Protein AF-A0AAU5VHL0-F1 (afdb_monomer_lite)

Sequence (73 aa):
MGAGLLSDLAYQAASHLDQKEPEPAAAAATQSLLLARRIGAPRCTSLVEALLPRFRLYPSVPGVPELLHLAAA

Radius of gyration: 11.0 Å; chains: 1; bounding box: 31×17×29 Å

pLDDT: mean 86.38, std 10.7, range [46.0, 94.25]

Structure (mmCIF, N/CA/C/O backbone):
data_AF-A0AAU5VHL0-F1
#
_entry.id   AF-A0AAU5VHL0-F1
#
loop_
_atom_site.group_PDB
_atom_site.id
_atom_site.type_symbol
_atom_site.label_atom_id
_atom_site.label_alt_id
_atom_site.label_comp_id
_atom_site.label_asym_id
_atom_site.label_entity_id
_atom_site.label_seq_id
_atom_site.pdbx_PDB_ins_code
_atom_site.Cartn_x
_atom_site.Cartn_y
_atom_site.Cartn_z
_atom_site.occupancy
_atom_site.B_iso_or_equiv
_atom_site.auth_seq_id
_atom_site.auth_comp_id
_atom_site.auth_asym_id
_atom_site.auth_atom_id
_atom_site.pdbx_PDB_model_num
ATOM 1 N N . MET A 1 1 ? 21.438 2.065 -10.994 1.00 46.00 1 MET A N 1
ATOM 2 C CA . MET A 1 1 ? 21.414 1.943 -9.517 1.00 46.00 1 MET A CA 1
ATOM 3 C C . MET A 1 1 ? 20.032 2.294 -8.927 1.00 46.00 1 MET A C 1
ATOM 5 O O . MET A 1 1 ? 19.967 3.001 -7.938 1.00 46.00 1 MET A O 1
ATOM 9 N N . GLY A 1 2 ? 18.912 1.829 -9.510 1.00 50.94 2 GLY A N 1
ATOM 10 C CA . GLY A 1 2 ? 17.558 2.247 -9.076 1.00 50.94 2 GLY A CA 1
ATOM 11 C C . GLY A 1 2 ? 16.715 1.171 -8.377 1.00 50.94 2 GLY A C 1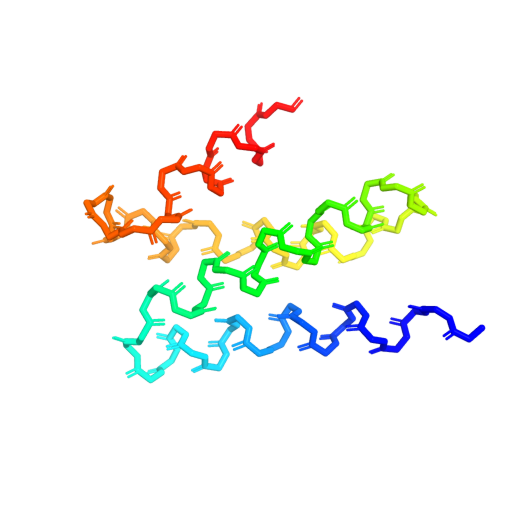
ATOM 12 O O . GLY A 1 2 ? 15.782 1.500 -7.657 1.00 50.94 2 GLY A O 1
ATOM 13 N N . ALA A 1 3 ? 17.046 -0.112 -8.557 1.00 51.59 3 ALA A N 1
ATOM 14 C CA . ALA A 1 3 ? 16.221 -1.215 -8.058 1.00 51.59 3 ALA A CA 1
ATOM 15 C C . ALA A 1 3 ? 16.336 -1.447 -6.537 1.00 51.59 3 ALA A C 1
ATOM 17 O O . ALA A 1 3 ? 15.378 -1.911 -5.934 1.00 51.59 3 ALA A O 1
ATOM 18 N N . GLY A 1 4 ? 17.472 -1.097 -5.916 1.00 56.94 4 GLY A N 1
ATOM 19 C CA . GLY A 1 4 ? 17.704 -1.334 -4.483 1.00 56.94 4 GLY A CA 1
ATOM 20 C C . GLY A 1 4 ? 16.842 -0.470 -3.554 1.00 56.94 4 GLY A C 1
ATOM 21 O O . GLY A 1 4 ? 16.379 -0.953 -2.527 1.00 56.94 4 GLY A O 1
ATOM 22 N N . LEU A 1 5 ? 16.562 0.778 -3.946 1.00 61.75 5 LEU A N 1
ATOM 23 C CA . LEU A 1 5 ? 15.762 1.722 -3.150 1.00 61.75 5 LEU A CA 1
ATOM 24 C C . LEU A 1 5 ? 14.261 1.393 -3.174 1.00 61.75 5 LEU A C 1
ATOM 26 O O . LEU A 1 5 ? 13.552 1.616 -2.202 1.00 61.75 5 LEU A O 1
ATOM 30 N N . LEU A 1 6 ? 13.768 0.820 -4.274 1.00 60.94 6 LEU A N 1
ATOM 31 C CA . LEU A 1 6 ? 12.367 0.410 -4.397 1.00 60.94 6 LEU A CA 1
ATOM 32 C C . LEU A 1 6 ? 12.018 -0.780 -3.503 1.00 60.94 6 LEU A C 1
ATOM 34 O O . LEU A 1 6 ? 10.951 -0.799 -2.884 1.00 60.94 6 LEU A O 1
ATOM 38 N N . SER A 1 7 ? 12.926 -1.758 -3.435 1.00 64.50 7 SER A N 1
ATOM 39 C CA . SER A 1 7 ? 12.819 -2.867 -2.488 1.00 64.50 7 SER A CA 1
ATOM 40 C C . SER A 1 7 ? 12.881 -2.388 -1.040 1.00 64.50 7 SER A C 1
ATOM 42 O O . SER A 1 7 ? 12.182 -2.957 -0.208 1.00 64.50 7 SER A O 1
ATOM 44 N N . ASP A 1 8 ? 13.647 -1.330 -0.756 1.00 77.44 8 ASP A N 1
ATOM 45 C CA . ASP A 1 8 ? 13.736 -0.740 0.582 1.00 77.44 8 ASP A CA 1
ATOM 46 C C . ASP A 1 8 ? 12.404 -0.110 1.009 1.00 77.44 8 ASP A C 1
ATOM 48 O O . ASP A 1 8 ? 11.882 -0.458 2.060 1.00 77.44 8 ASP A O 1
ATOM 52 N N . LEU A 1 9 ? 11.768 0.694 0.148 1.00 83.50 9 LEU A N 1
ATOM 53 C CA . LEU A 1 9 ? 10.475 1.324 0.457 1.00 83.50 9 LEU A CA 1
ATOM 54 C C . LEU A 1 9 ? 9.344 0.304 0.678 1.00 83.50 9 LEU A C 1
ATOM 56 O O . LEU A 1 9 ? 8.537 0.452 1.595 1.00 83.50 9 LEU A O 1
ATOM 60 N N . ALA A 1 10 ? 9.279 -0.753 -0.139 1.00 84.50 10 ALA A N 1
ATOM 61 C CA . ALA A 1 10 ? 8.279 -1.810 0.047 1.00 84.50 10 ALA A CA 1
ATOM 62 C C . ALA A 1 10 ? 8.531 -2.607 1.341 1.00 84.50 10 ALA A C 1
ATOM 64 O O . ALA A 1 10 ? 7.590 -2.980 2.043 1.00 84.50 10 ALA A O 1
ATOM 65 N N . TYR A 1 11 ? 9.800 -2.838 1.679 1.00 84.81 11 TYR A N 1
ATOM 66 C CA . TYR A 1 11 ? 10.189 -3.490 2.924 1.00 84.81 11 TYR A CA 1
ATOM 67 C C . TYR A 1 11 ? 9.905 -2.608 4.150 1.00 84.81 11 TYR A C 1
ATOM 69 O O . TYR A 1 11 ? 9.362 -3.092 5.141 1.00 84.81 11 TYR A O 1
ATOM 77 N N . GLN A 1 12 ? 10.180 -1.305 4.069 1.00 86.75 12 GLN A N 1
ATOM 78 C CA . GLN A 1 12 ? 9.827 -0.321 5.093 1.00 86.75 12 GLN A CA 1
ATOM 79 C C . GLN A 1 12 ? 8.317 -0.280 5.325 1.00 86.75 12 GLN A C 1
ATOM 81 O O . GLN A 1 12 ? 7.882 -0.321 6.473 1.00 86.75 12 GLN A O 1
ATOM 86 N N . ALA A 1 13 ? 7.508 -0.294 4.261 1.00 89.25 13 ALA A N 1
ATOM 87 C CA . ALA A 1 13 ? 6.055 -0.366 4.386 1.00 89.25 13 ALA A CA 1
ATOM 88 C C . ALA A 1 13 ? 5.600 -1.626 5.142 1.00 89.25 13 ALA A C 1
ATOM 90 O O . ALA A 1 13 ? 4.745 -1.550 6.026 1.00 89.25 13 ALA A O 1
ATOM 91 N N . ALA A 1 14 ? 6.201 -2.781 4.839 1.00 87.31 14 ALA A N 1
ATOM 92 C CA . ALA A 1 14 ? 5.924 -4.022 5.556 1.00 87.31 14 ALA A CA 1
ATOM 93 C C . ALA A 1 14 ? 6.342 -3.946 7.036 1.00 87.31 14 ALA A C 1
ATOM 95 O O . ALA A 1 14 ? 5.583 -4.381 7.900 1.00 87.31 14 ALA A O 1
ATOM 96 N N . SER A 1 15 ? 7.508 -3.361 7.324 1.00 88.81 15 SER A N 1
ATOM 97 C CA . 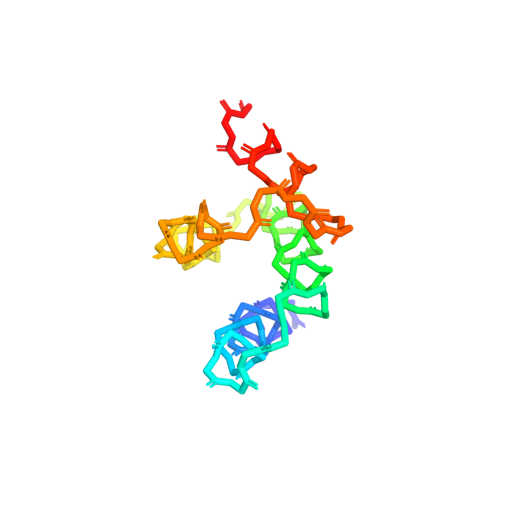SER A 1 15 ? 8.025 -3.168 8.684 1.00 88.81 15 SER A CA 1
ATOM 98 C C . SER A 1 15 ? 7.127 -2.245 9.515 1.00 88.81 15 SER A C 1
ATOM 100 O O . SER A 1 15 ? 6.734 -2.586 10.626 1.00 88.81 15 SER A O 1
ATOM 102 N N . HIS A 1 16 ? 6.704 -1.105 8.963 1.00 90.12 16 HIS A N 1
ATOM 103 C CA . HIS A 1 16 ? 5.763 -0.202 9.632 1.00 90.12 16 HIS A CA 1
ATOM 104 C C . HIS A 1 16 ? 4.401 -0.864 9.886 1.00 90.12 16 HIS A C 1
ATOM 106 O O . HIS A 1 16 ? 3.838 -0.716 10.969 1.00 90.12 16 HIS A O 1
ATOM 112 N N . LEU A 1 17 ? 3.888 -1.666 8.944 1.00 88.00 17 LEU A N 1
ATOM 113 C CA . LEU A 1 17 ? 2.671 -2.454 9.177 1.00 88.00 17 LEU A CA 1
ATOM 114 C C . LEU A 1 17 ? 2.834 -3.496 10.290 1.00 88.00 17 LEU A C 1
ATOM 116 O O . LEU A 1 17 ? 1.860 -3.792 10.982 1.00 88.00 17 LEU A O 1
ATOM 120 N N . ASP A 1 18 ? 4.023 -4.072 10.456 1.00 89.69 18 ASP A N 1
ATOM 121 C CA . ASP A 1 18 ? 4.326 -4.986 11.563 1.00 89.69 18 ASP A CA 1
ATOM 122 C C . ASP A 1 18 ? 4.314 -4.258 12.915 1.00 89.69 18 ASP A C 1
ATOM 124 O O . ASP A 1 18 ? 3.725 -4.730 13.887 1.00 89.69 18 ASP A O 1
ATOM 128 N N . GLN A 1 19 ? 4.830 -3.028 12.927 1.00 90.94 19 GLN A N 1
ATOM 129 C CA . GLN A 1 19 ? 4.818 -2.125 14.080 1.00 90.94 19 GLN A CA 1
ATOM 130 C C . GLN A 1 19 ? 3.447 -1.479 14.353 1.00 90.94 19 GLN A C 1
ATOM 132 O O . GLN A 1 19 ? 3.312 -0.707 15.300 1.00 90.94 19 GLN A O 1
ATOM 137 N N . LYS A 1 20 ? 2.408 -1.816 13.573 1.00 90.00 20 LYS A N 1
ATOM 138 C CA . LYS A 1 20 ? 1.062 -1.212 13.641 1.00 90.00 20 LYS A CA 1
ATOM 139 C C . LYS A 1 20 ? 1.068 0.300 13.392 1.00 90.00 20 LYS A C 1
ATOM 141 O O . LYS A 1 20 ? 0.231 1.020 13.934 1.00 90.00 20 LYS A O 1
ATOM 146 N N . GLU A 1 21 ? 1.962 0.760 12.522 1.00 92.44 21 GLU A N 1
ATOM 147 C CA . GLU A 1 21 ? 2.068 2.142 12.055 1.00 92.44 21 GLU A CA 1
ATOM 148 C C . GLU A 1 21 ? 1.578 2.254 10.596 1.00 92.44 21 GLU A C 1
ATOM 150 O O . GLU A 1 21 ? 2.370 2.340 9.655 1.00 92.44 21 GLU A O 1
ATOM 155 N N . PRO A 1 22 ? 0.257 2.219 10.357 1.00 91.38 22 PRO A N 1
ATOM 156 C CA . PRO A 1 22 ? -0.302 2.178 9.006 1.00 91.38 22 PRO A CA 1
ATOM 157 C C . PRO A 1 22 ? -0.065 3.458 8.193 1.00 91.38 22 PRO A C 1
ATOM 159 O O . PRO A 1 22 ? 0.003 3.383 6.970 1.00 91.38 22 PRO A O 1
ATOM 162 N N . GLU A 1 23 ? 0.077 4.614 8.841 1.00 91.62 23 GLU A N 1
ATOM 163 C CA . GLU A 1 23 ? 0.288 5.901 8.165 1.00 91.62 23 GLU A CA 1
ATOM 164 C C . GLU A 1 23 ? 1.664 5.990 7.473 1.00 91.62 23 GLU A C 1
ATOM 166 O O . GLU A 1 23 ? 1.698 6.141 6.246 1.00 91.62 23 GLU A O 1
ATOM 171 N N . PRO A 1 24 ? 2.808 5.812 8.172 1.00 92.00 24 PRO A N 1
ATOM 172 C CA . PRO A 1 24 ? 4.111 5.795 7.505 1.00 92.00 24 PRO A CA 1
ATOM 173 C C . PRO A 1 24 ? 4.250 4.604 6.550 1.00 92.00 24 PRO A C 1
ATOM 175 O O . PRO A 1 24 ? 4.883 4.726 5.498 1.00 92.00 24 PRO A O 1
ATOM 178 N N . ALA A 1 25 ? 3.597 3.475 6.852 1.00 93.81 25 ALA A N 1
ATOM 179 C CA . ALA A 1 25 ? 3.549 2.348 5.933 1.00 93.81 25 ALA A CA 1
ATOM 180 C C . ALA A 1 25 ? 2.880 2.711 4.601 1.00 93.81 25 ALA A C 1
ATOM 182 O O . ALA A 1 25 ? 3.388 2.348 3.537 1.00 93.81 25 ALA A O 1
ATOM 183 N N . ALA A 1 26 ? 1.754 3.428 4.645 1.00 94.25 26 ALA A N 1
ATOM 184 C CA . ALA A 1 26 ? 1.026 3.834 3.452 1.00 94.25 26 ALA A CA 1
ATOM 185 C C . ALA A 1 26 ? 1.842 4.824 2.617 1.00 94.25 26 ALA A C 1
ATOM 187 O O . ALA A 1 26 ? 1.928 4.666 1.401 1.00 94.25 26 ALA A O 1
ATOM 188 N N . ALA A 1 27 ? 2.512 5.786 3.259 1.00 94.12 27 ALA A N 1
ATOM 189 C CA . ALA A 1 27 ? 3.394 6.727 2.574 1.00 94.12 27 ALA A CA 1
ATOM 190 C C . ALA A 1 27 ? 4.530 6.009 1.818 1.00 94.12 27 ALA A C 1
ATOM 192 O O . ALA A 1 27 ? 4.734 6.257 0.626 1.00 94.12 27 ALA A O 1
ATOM 193 N N . ALA A 1 28 ? 5.226 5.074 2.475 1.00 92.69 28 ALA A N 1
ATOM 194 C CA . ALA A 1 28 ? 6.306 4.299 1.861 1.00 92.69 28 ALA A CA 1
ATOM 195 C C . ALA A 1 28 ? 5.802 3.396 0.717 1.00 92.69 28 ALA A C 1
ATOM 197 O O . ALA A 1 28 ? 6.413 3.339 -0.355 1.00 92.69 28 ALA A O 1
ATOM 198 N N . ALA A 1 29 ? 4.653 2.739 0.903 1.00 92.94 29 ALA A N 1
ATOM 199 C CA . ALA A 1 29 ? 4.027 1.898 -0.114 1.00 92.94 29 ALA A CA 1
ATOM 200 C C . ALA A 1 29 ? 3.602 2.701 -1.354 1.00 92.94 29 ALA A C 1
ATOM 202 O O . ALA A 1 29 ? 3.875 2.276 -2.478 1.00 92.94 29 ALA A O 1
ATOM 203 N N . THR A 1 30 ? 2.998 3.879 -1.169 1.00 93.38 30 THR A N 1
ATOM 204 C CA . THR A 1 30 ? 2.584 4.766 -2.267 1.00 93.38 30 THR A CA 1
ATOM 205 C C . THR A 1 30 ? 3.788 5.237 -3.075 1.00 93.38 30 THR A C 1
ATOM 207 O O . THR A 1 30 ? 3.778 5.152 -4.305 1.00 93.38 30 THR A O 1
ATOM 210 N N . GLN A 1 31 ? 4.864 5.669 -2.408 1.00 91.69 31 GLN A N 1
ATOM 211 C CA . GLN A 1 31 ? 6.097 6.072 -3.089 1.00 91.69 31 GLN A CA 1
ATOM 212 C C . GLN A 1 31 ? 6.731 4.912 -3.865 1.00 91.69 31 GLN A C 1
ATOM 214 O O . GLN A 1 31 ? 7.120 5.090 -5.023 1.00 91.69 31 GLN A O 1
ATOM 219 N N . SER A 1 32 ? 6.791 3.719 -3.262 1.00 90.62 32 SER A N 1
ATOM 220 C CA . SER A 1 32 ? 7.297 2.518 -3.931 1.00 90.62 32 SER A CA 1
ATOM 221 C C . SER A 1 32 ? 6.474 2.188 -5.178 1.00 90.62 32 SER A C 1
ATOM 223 O O . SER A 1 32 ? 7.039 1.977 -6.250 1.00 90.62 32 SER A O 1
ATOM 225 N N . LEU A 1 33 ? 5.141 2.228 -5.081 1.00 90.75 33 LEU A N 1
ATOM 226 C CA . LEU A 1 33 ? 4.235 1.907 -6.182 1.00 90.75 33 LEU A CA 1
ATOM 227 C C . LEU A 1 33 ? 4.335 2.913 -7.338 1.00 90.75 33 LEU A C 1
ATOM 229 O O . LEU A 1 33 ? 4.434 2.508 -8.498 1.00 90.75 33 LEU A O 1
ATOM 233 N N . LEU A 1 34 ? 4.368 4.212 -7.036 1.00 91.44 34 LEU A N 1
ATOM 234 C CA . LEU A 1 34 ? 4.549 5.272 -8.032 1.00 91.44 34 LEU A CA 1
ATOM 235 C C . LEU A 1 34 ? 5.872 5.119 -8.786 1.00 91.44 34 LEU A C 1
ATOM 237 O O . LEU A 1 34 ? 5.908 5.170 -10.019 1.00 91.44 34 LEU A O 1
ATOM 241 N N . LEU A 1 35 ? 6.965 4.899 -8.056 1.00 89.69 35 LEU A N 1
ATOM 242 C CA . LEU A 1 35 ? 8.279 4.743 -8.662 1.00 89.69 35 LEU A CA 1
ATOM 243 C C . LEU A 1 35 ? 8.378 3.428 -9.451 1.00 89.69 35 LEU A C 1
ATOM 245 O O . LEU A 1 35 ? 8.908 3.435 -10.562 1.00 89.69 35 LEU A O 1
ATOM 249 N N . ALA A 1 36 ? 7.809 2.330 -8.942 1.00 89.56 36 ALA A N 1
ATOM 250 C CA . ALA A 1 36 ? 7.761 1.039 -9.623 1.00 89.56 36 ALA A CA 1
ATOM 251 C C . ALA A 1 36 ? 7.020 1.126 -10.962 1.00 89.56 36 ALA A C 1
ATOM 253 O O . ALA A 1 36 ? 7.524 0.633 -11.972 1.00 89.56 36 ALA A O 1
ATOM 254 N N . ARG A 1 37 ? 5.872 1.816 -10.992 1.00 88.44 37 ARG A N 1
ATOM 255 C CA . ARG A 1 37 ? 5.120 2.097 -12.225 1.00 88.44 37 ARG A CA 1
ATOM 256 C C . ARG A 1 37 ? 5.939 2.944 -13.194 1.00 88.44 37 ARG A C 1
ATOM 258 O O . ARG A 1 37 ? 6.027 2.608 -14.370 1.00 88.44 37 ARG A O 1
ATOM 265 N N . ARG A 1 38 ? 6.603 3.994 -12.698 1.00 89.81 38 ARG A N 1
ATOM 266 C CA . ARG A 1 38 ? 7.418 4.904 -13.520 1.00 89.81 38 ARG A CA 1
ATOM 267 C C . ARG A 1 38 ? 8.579 4.203 -14.225 1.00 89.81 38 ARG A C 1
ATOM 269 O O . ARG A 1 38 ? 8.903 4.572 -15.348 1.00 89.81 38 ARG A O 1
ATOM 276 N N . ILE A 1 39 ? 9.229 3.243 -13.567 1.00 88.75 39 ILE A N 1
ATOM 277 C CA . ILE A 1 39 ? 10.408 2.559 -14.123 1.00 88.75 39 ILE A CA 1
ATOM 278 C C . ILE A 1 39 ? 10.102 1.178 -14.717 1.00 88.75 39 ILE A C 1
ATOM 280 O O . ILE A 1 39 ? 11.026 0.501 -15.162 1.00 88.75 39 ILE A O 1
ATOM 284 N N . GLY A 1 40 ? 8.839 0.739 -14.695 1.00 86.00 40 GLY A N 1
ATOM 285 C CA . GLY A 1 40 ? 8.442 -0.586 -15.174 1.00 86.00 40 GLY A CA 1
ATOM 286 C C . GLY A 1 40 ? 9.028 -1.729 -14.340 1.00 86.00 40 GLY A C 1
ATOM 287 O O . GLY A 1 40 ? 9.537 -2.697 -14.898 1.00 86.00 40 GLY A O 1
ATOM 288 N N . ALA A 1 41 ? 8.993 -1.620 -13.009 1.00 85.50 41 ALA A N 1
ATOM 289 C CA . ALA A 1 41 ? 9.497 -2.638 -12.083 1.00 85.50 41 ALA A CA 1
ATOM 290 C C . ALA A 1 41 ? 8.350 -3.476 -11.475 1.00 85.50 41 ALA A C 1
ATOM 292 O O . ALA A 1 41 ? 7.966 -3.240 -10.325 1.00 85.50 41 ALA A O 1
ATOM 293 N N . PRO A 1 42 ? 7.833 -4.501 -12.185 1.00 82.44 42 PRO A N 1
ATOM 294 C CA . PRO A 1 42 ? 6.655 -5.263 -11.755 1.00 82.44 42 PRO A CA 1
ATOM 295 C C . PRO A 1 42 ? 6.852 -5.965 -10.408 1.00 82.44 42 PRO A C 1
ATOM 297 O O . PRO A 1 42 ? 5.922 -6.059 -9.615 1.00 82.44 42 PRO A O 1
ATOM 300 N N . ARG A 1 43 ? 8.083 -6.388 -10.089 1.00 82.75 43 ARG A N 1
ATOM 301 C CA . ARG A 1 43 ? 8.404 -7.014 -8.797 1.00 82.75 43 ARG A CA 1
ATOM 302 C C . ARG A 1 43 ? 8.074 -6.112 -7.603 1.00 82.75 43 ARG A C 1
ATOM 304 O O . ARG A 1 43 ? 7.648 -6.611 -6.570 1.00 82.75 43 ARG A O 1
ATOM 311 N N . CYS A 1 44 ? 8.294 -4.805 -7.729 1.00 83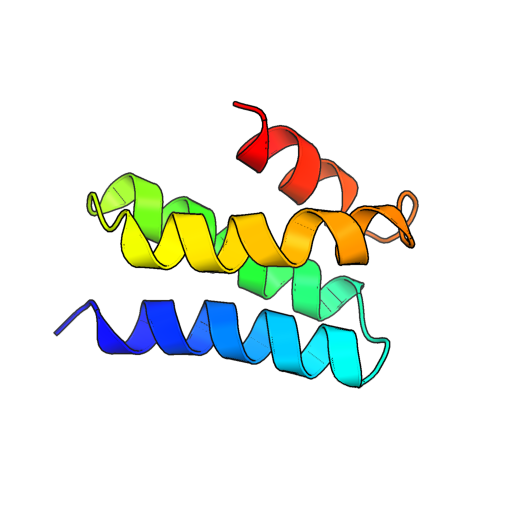.69 44 CYS A N 1
ATOM 312 C CA . CYS A 1 44 ? 8.042 -3.862 -6.638 1.00 83.69 44 CYS A CA 1
ATOM 313 C C . CYS A 1 44 ? 6.539 -3.604 -6.489 1.00 83.69 44 CYS A C 1
ATOM 315 O O . CYS A 1 44 ? 6.030 -3.577 -5.373 1.00 83.69 44 CYS A O 1
ATOM 317 N N . THR A 1 45 ? 5.821 -3.533 -7.612 1.00 87.00 45 THR A N 1
ATOM 318 C CA . THR A 1 45 ? 4.356 -3.479 -7.638 1.00 87.00 45 THR A CA 1
ATOM 319 C C . THR A 1 45 ? 3.738 -4.683 -6.930 1.00 87.00 45 THR A C 1
ATOM 321 O O . THR A 1 45 ? 2.972 -4.491 -5.991 1.00 87.00 45 THR A O 1
ATOM 324 N N . SER A 1 46 ? 4.149 -5.910 -7.270 1.00 89.12 46 SER A N 1
ATOM 325 C CA . SER A 1 46 ? 3.616 -7.122 -6.629 1.00 89.12 46 SER A CA 1
ATOM 326 C C . SER A 1 46 ? 3.893 -7.188 -5.122 1.00 89.12 46 SER A C 1
ATOM 328 O O . SER A 1 46 ? 3.082 -7.728 -4.373 1.00 89.12 46 SER A O 1
ATOM 330 N N . LEU A 1 47 ? 5.017 -6.630 -4.651 1.00 88.12 47 LEU A N 1
ATOM 331 C CA . LEU A 1 47 ? 5.305 -6.546 -3.215 1.00 88.12 47 LEU A CA 1
ATOM 332 C C . LEU A 1 47 ? 4.334 -5.605 -2.491 1.00 88.12 47 LEU A C 1
ATOM 334 O O . LEU A 1 47 ? 3.826 -5.964 -1.433 1.00 88.12 47 LEU A O 1
ATOM 338 N N . VAL A 1 48 ? 4.050 -4.429 -3.058 1.00 89.62 48 VAL A N 1
ATOM 339 C CA . VAL A 1 48 ? 3.076 -3.488 -2.481 1.00 89.62 48 VAL A CA 1
ATOM 340 C C . VAL A 1 48 ? 1.659 -4.066 -2.539 1.00 89.62 48 VAL A C 1
ATOM 342 O O . VAL A 1 48 ? 0.918 -3.977 -1.561 1.00 89.62 48 VAL A O 1
ATOM 345 N N . GLU A 1 49 ? 1.299 -4.725 -3.641 1.00 90.81 49 GLU A N 1
ATOM 346 C CA . GLU A 1 49 ? 0.004 -5.393 -3.806 1.00 90.81 49 GLU A CA 1
ATOM 347 C C . GLU A 1 49 ? -0.240 -6.472 -2.744 1.00 90.81 49 GLU A C 1
ATOM 349 O O . GLU A 1 49 ? -1.339 -6.562 -2.190 1.00 90.81 49 GLU A O 1
ATOM 354 N N . ALA A 1 50 ? 0.797 -7.234 -2.385 1.00 91.56 50 ALA A N 1
ATOM 355 C CA . ALA A 1 50 ? 0.727 -8.231 -1.319 1.00 91.56 50 ALA A CA 1
ATOM 356 C C . ALA A 1 50 ? 0.427 -7.621 0.066 1.00 91.56 50 ALA A C 1
ATOM 358 O O . ALA A 1 50 ? -0.093 -8.313 0.943 1.00 91.56 50 ALA A O 1
ATOM 359 N N . LEU A 1 51 ? 0.711 -6.329 0.274 1.00 90.69 51 LEU A N 1
ATOM 360 C CA . LEU A 1 51 ? 0.426 -5.618 1.523 1.00 90.69 51 LEU A CA 1
ATOM 361 C C . LEU A 1 51 ? -0.992 -5.023 1.571 1.00 90.69 51 LEU A C 1
ATOM 363 O O . LEU A 1 51 ? -1.497 -4.766 2.666 1.00 90.69 51 LEU A O 1
ATOM 367 N N . LEU A 1 52 ? -1.675 -4.842 0.432 1.00 91.75 52 LEU A N 1
ATOM 368 C CA . LEU A 1 52 ? -3.000 -4.197 0.367 1.00 91.75 52 LEU A CA 1
ATOM 369 C C . LEU A 1 52 ? -4.050 -4.811 1.308 1.00 91.75 52 LEU A C 1
ATOM 371 O O . LEU A 1 52 ? -4.782 -4.046 1.940 1.00 91.75 52 LEU A O 1
ATOM 375 N N . PRO A 1 53 ? -4.150 -6.148 1.479 1.00 93.50 53 PRO A N 1
ATOM 376 C CA . PRO A 1 53 ? -5.103 -6.728 2.425 1.00 93.50 53 PRO A CA 1
ATOM 377 C C . PRO A 1 53 ? -4.875 -6.276 3.873 1.00 93.50 53 PRO A C 1
ATOM 379 O O . PRO A 1 53 ? -5.843 -6.120 4.611 1.00 93.50 53 PRO A O 1
ATOM 382 N N . ARG A 1 54 ? -3.621 -6.016 4.274 1.00 92.94 54 ARG A N 1
ATOM 383 C CA . ARG A 1 54 ? -3.282 -5.509 5.616 1.00 92.94 54 ARG A CA 1
ATOM 384 C C . ARG A 1 54 ? -3.696 -4.045 5.766 1.00 92.94 54 ARG A C 1
ATOM 386 O O . ARG A 1 54 ? -4.239 -3.672 6.799 1.00 92.94 54 ARG A O 1
ATOM 393 N N . PHE A 1 55 ? -3.520 -3.239 4.719 1.00 92.38 55 PHE A N 1
ATOM 394 C CA . PHE A 1 55 ? -3.970 -1.844 4.693 1.00 92.38 55 PHE A CA 1
ATOM 395 C C . PHE A 1 55 ? -5.494 -1.696 4.760 1.00 92.38 55 PHE A C 1
ATOM 397 O O . PHE A 1 55 ? -5.984 -0.745 5.360 1.00 92.38 55 PHE A O 1
ATOM 404 N N . ARG A 1 56 ? -6.268 -2.658 4.237 1.00 91.12 56 ARG A N 1
ATOM 405 C CA . ARG A 1 56 ? -7.742 -2.643 4.346 1.00 91.12 56 ARG A CA 1
ATOM 406 C C . ARG A 1 56 ? -8.263 -2.678 5.786 1.00 91.12 56 ARG A C 1
ATOM 408 O O . ARG A 1 56 ? -9.410 -2.306 6.005 1.00 91.12 56 ARG A O 1
ATOM 415 N N . LEU A 1 57 ? -7.441 -3.082 6.758 1.00 91.62 57 LEU A N 1
ATOM 416 C CA . LEU A 1 57 ? -7.775 -3.013 8.186 1.00 91.62 57 LEU A CA 1
ATOM 417 C C . LEU A 1 57 ? -7.735 -1.576 8.739 1.00 91.62 57 LEU A C 1
ATOM 419 O O . LEU A 1 57 ? -8.242 -1.327 9.829 1.00 91.62 57 LEU A O 1
ATOM 423 N N . TYR A 1 58 ? -7.166 -0.632 7.983 1.00 91.88 58 TYR A N 1
ATOM 424 C CA . TYR A 1 58 ? -6.935 0.758 8.375 1.00 91.88 58 TYR A CA 1
ATOM 425 C C . TYR A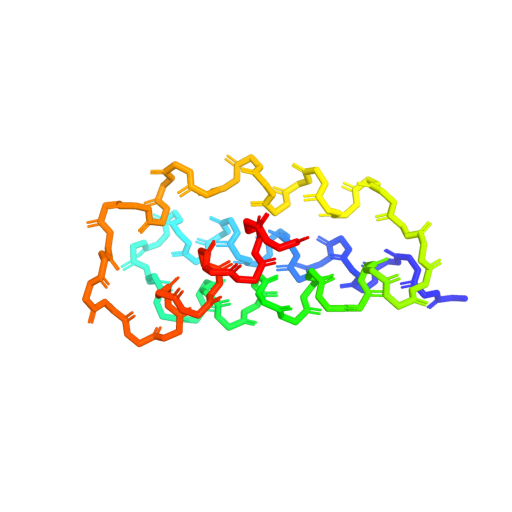 1 58 ? -7.554 1.766 7.384 1.00 91.88 58 TYR A C 1
ATOM 427 O O . TYR A 1 58 ? -6.870 2.686 6.938 1.00 91.88 58 TYR A O 1
ATOM 435 N N . PRO A 1 59 ? -8.845 1.642 7.023 1.00 88.38 59 PRO A N 1
ATOM 436 C CA . PRO A 1 59 ? -9.441 2.406 5.921 1.00 88.38 59 PRO A CA 1
ATOM 437 C C . PRO A 1 59 ? -9.496 3.922 6.163 1.00 88.38 59 PRO A C 1
ATOM 439 O O . PRO A 1 59 ? -9.535 4.690 5.206 1.00 88.38 59 PRO A O 1
ATOM 442 N N . SER A 1 60 ? -9.496 4.349 7.428 1.00 90.62 60 SER A N 1
ATOM 443 C CA . SER A 1 60 ? -9.588 5.762 7.821 1.00 90.62 60 SER A CA 1
ATOM 444 C C . SER A 1 60 ? -8.234 6.405 8.127 1.00 90.62 60 SER A C 1
ATOM 446 O O . SER A 1 60 ? -8.193 7.574 8.504 1.00 90.62 60 SER A O 1
ATOM 448 N N . VAL A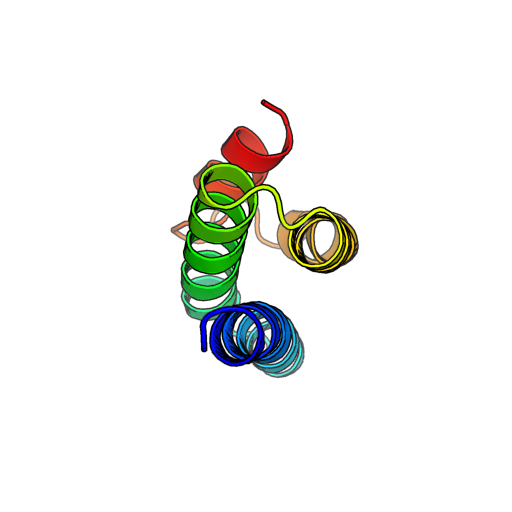 1 61 ? -7.133 5.655 8.022 1.00 93.94 61 VAL A N 1
ATOM 449 C CA . VAL A 1 61 ? -5.794 6.191 8.292 1.00 93.94 61 VAL A CA 1
ATOM 450 C C . VAL A 1 61 ? -5.339 7.038 7.100 1.00 93.94 61 VAL A C 1
ATOM 452 O O . VAL A 1 61 ? -5.512 6.604 5.957 1.00 93.94 61 VAL A O 1
ATOM 455 N N . PRO A 1 62 ? -4.748 8.225 7.328 1.00 92.56 62 PRO A N 1
ATOM 456 C CA . PRO A 1 62 ? -4.219 9.059 6.254 1.00 92.56 62 PRO A CA 1
ATOM 457 C C . PRO A 1 62 ? -3.292 8.282 5.305 1.00 92.56 62 PRO A C 1
ATOM 459 O O . PRO A 1 62 ? -2.500 7.442 5.723 1.00 92.56 62 PRO A O 1
ATOM 462 N N . GLY A 1 63 ? -3.423 8.531 4.000 1.00 91.44 63 GLY A N 1
ATOM 463 C CA . GLY A 1 63 ? -2.626 7.875 2.954 1.00 91.44 63 GLY A CA 1
ATOM 464 C C . GLY A 1 63 ? -3.071 6.456 2.571 1.00 91.44 63 GLY A C 1
ATOM 465 O O . GLY A 1 63 ? -2.896 6.061 1.420 1.00 91.44 63 GLY A O 1
ATOM 466 N N . VAL A 1 64 ? -3.718 5.699 3.464 1.00 93.19 64 VAL A N 1
ATOM 467 C CA . VAL A 1 64 ? -4.251 4.359 3.152 1.00 93.19 64 VAL A CA 1
ATOM 468 C C . VAL A 1 64 ? -5.307 4.366 2.035 1.00 93.19 64 VAL A C 1
ATOM 470 O O . VAL A 1 64 ? -5.161 3.578 1.097 1.00 93.19 64 VAL A O 1
ATOM 473 N N . PRO A 1 65 ? -6.359 5.210 2.065 1.00 93.25 65 PRO A N 1
ATOM 474 C CA . PRO A 1 65 ? -7.359 5.206 0.998 1.00 93.25 65 PRO A CA 1
ATOM 475 C C . PRO A 1 65 ? -6.765 5.618 -0.355 1.00 93.25 65 PRO A C 1
ATOM 477 O O . PRO A 1 65 ? -7.162 5.073 -1.383 1.00 93.25 65 PRO A O 1
ATOM 480 N N . GLU A 1 66 ? -5.778 6.518 -0.361 1.00 92.31 66 GLU A N 1
ATOM 481 C CA . GLU A 1 66 ? -5.057 6.916 -1.573 1.00 92.31 66 GLU A CA 1
ATOM 482 C C . GLU A 1 66 ? -4.234 5.754 -2.140 1.00 92.31 66 GLU A C 1
ATOM 484 O O . GLU A 1 66 ? -4.347 5.455 -3.326 1.00 92.31 66 GLU A O 1
ATOM 489 N N . LEU A 1 67 ? -3.485 5.036 -1.296 1.00 93.00 67 LEU A N 1
ATOM 490 C CA . LEU A 1 67 ? -2.747 3.836 -1.696 1.00 93.00 67 LEU A CA 1
ATOM 491 C C . LEU A 1 67 ? -3.672 2.779 -2.312 1.00 93.00 67 LEU A C 1
ATOM 493 O O . LEU A 1 67 ? -3.364 2.222 -3.366 1.00 93.00 67 LEU A O 1
ATOM 497 N N . LEU A 1 68 ? -4.802 2.496 -1.657 1.00 93.06 68 LEU A N 1
ATOM 498 C CA . LEU A 1 68 ? -5.776 1.511 -2.131 1.00 93.06 68 LEU A CA 1
ATOM 499 C C . LEU A 1 68 ? -6.393 1.928 -3.471 1.00 93.06 68 LEU A C 1
ATOM 501 O O . LEU A 1 68 ? -6.583 1.077 -4.338 1.00 93.06 68 LEU A O 1
ATOM 505 N N . HIS A 1 69 ? -6.680 3.219 -3.651 1.00 91.50 69 HIS A N 1
ATOM 506 C CA . HIS A 1 69 ? -7.167 3.758 -4.917 1.00 91.50 69 HIS A CA 1
ATOM 507 C C . HIS A 1 69 ? -6.107 3.642 -6.017 1.00 91.50 69 HIS A C 1
ATOM 509 O O . HIS A 1 69 ? -6.399 3.164 -7.110 1.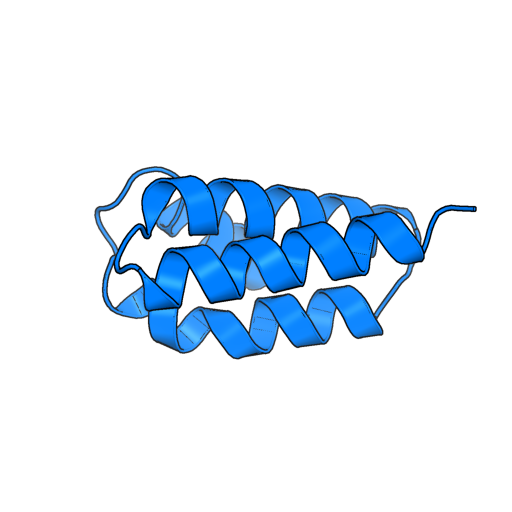00 91.50 69 HIS A O 1
ATOM 515 N N . LEU A 1 70 ? -4.862 4.015 -5.715 1.00 90.56 70 LEU A N 1
ATOM 516 C CA . LEU A 1 70 ? -3.758 3.993 -6.668 1.00 90.56 70 LEU A CA 1
ATOM 517 C C . LEU A 1 70 ? -3.441 2.572 -7.125 1.00 90.56 70 LEU A C 1
ATOM 519 O O . LEU A 1 70 ? -3.232 2.353 -8.310 1.00 90.56 70 LEU A O 1
ATOM 523 N N . ALA A 1 71 ? -3.455 1.602 -6.212 1.00 87.31 71 ALA A N 1
ATOM 524 C CA . ALA A 1 71 ? -3.229 0.199 -6.538 1.00 87.31 71 ALA A CA 1
ATOM 525 C C . ALA A 1 71 ? -4.383 -0.457 -7.317 1.00 87.31 71 ALA A C 1
ATOM 527 O O . ALA A 1 71 ? -4.163 -1.478 -7.960 1.00 87.31 71 ALA A O 1
ATOM 528 N N . ALA A 1 72 ? -5.591 0.109 -7.269 1.00 84.88 72 ALA A N 1
ATOM 529 C CA . ALA A 1 72 ? -6.734 -0.366 -8.047 1.00 84.88 72 ALA A CA 1
ATOM 530 C C . ALA A 1 72 ? -6.785 0.204 -9.480 1.00 84.88 72 ALA A C 1
ATOM 532 O O . ALA A 1 72 ? -7.544 -0.316 -10.298 1.00 84.88 72 ALA A O 1
ATOM 533 N N . ALA A 1 73 ? -6.015 1.263 -9.759 1.00 73.75 73 ALA A N 1
ATOM 534 C CA . ALA A 1 73 ? -5.901 1.920 -11.065 1.00 73.75 73 ALA A CA 1
ATOM 535 C C . ALA A 1 73 ? -4.808 1.288 -11.929 1.00 73.75 73 ALA A C 1
ATOM 537 O O . ALA A 1 73 ? -5.054 1.093 -13.137 1.00 73.75 73 ALA A O 1
#

Foldseek 3Di:
DPPVVLVVLLVVLVVCLVVVNNQSSLVSLQVSCVVCVVVVPVVSLVSSVVCLVSLVVVCPHPNSVVSNVSNVD

Secondary structure (DSSP, 8-state):
--HHHHHHHHHHHHHHHHTT-HHHHHHHHHHHHHHHHHHT-HHHHHHHHHHHHHHTT-TTSTTHHHHHHHHH-